Protein AF-A0A8T6X7K0-F1 (afdb_monomer)

Foldseek 3Di:
DDDPDPDDDLPDDDDDPVLCVQPDPPDDDDCVPRSCVVCVVVDDDDDDDDDDGFDPVDLLSVLVVLVVVLVPDPDQDQPQEAEDPQEAEDPSEHAEHLEYHYHLEYEDDSYYHEANEYEAANEYAYSEYEYALEYEAHNEYEASEYEEHNAYDYHNHYDYVYYHYHNHDYD

Solvent-accessible surface area (backbone atoms only — not comparable to full-atom values): 9460 Å² total; per-residue (Å²): 131,82,74,95,60,100,72,76,88,84,86,77,83,90,75,63,75,76,65,54,72,75,55,60,88,96,55,94,75,52,59,77,79,64,46,44,77,78,37,54,91,75,73,69,82,86,81,86,82,85,77,95,81,77,78,59,84,43,74,69,44,38,52,49,50,50,42,57,49,45,71,70,44,87,75,62,50,54,66,60,37,47,66,36,93,59,40,45,79,32,74,47,30,40,38,24,46,60,15,35,40,27,44,57,17,36,40,30,41,41,19,38,36,21,39,47,16,37,38,26,44,44,16,33,37,26,44,23,41,31,30,41,44,14,32,41,20,36,49,13,37,38,32,51,26,38,32,25,44,44,12,38,48,42,68,58,40,78,44,70,67,41,76,43,56,63,60,36,67,57,131

Structure (mmCIF, N/CA/C/O backbone):
data_AF-A0A8T6X7K0-F1
#
_entry.id   AF-A0A8T6X7K0-F1
#
loop_
_atom_site.group_PDB
_atom_site.id
_atom_site.type_symbol
_atom_site.label_atom_id
_atom_site.label_alt_id
_atom_site.label_comp_id
_atom_site.label_asym_id
_atom_site.label_entity_id
_atom_site.label_seq_id
_atom_site.pdbx_PDB_ins_code
_atom_site.Cartn_x
_atom_site.Cartn_y
_atom_site.Cartn_z
_atom_site.occupancy
_atom_site.B_iso_or_equiv
_atom_site.auth_seq_id
_atom_site.auth_comp_id
_atom_site.auth_asym_id
_atom_site.auth_atom_id
_atom_site.pdbx_PDB_model_num
ATOM 1 N N . GLY A 1 1 ? 3.220 -4.315 34.243 1.00 45.62 1 GLY A N 1
ATOM 2 C CA . GLY A 1 1 ? 2.069 -5.085 34.749 1.00 45.62 1 GLY A CA 1
ATOM 3 C C . GLY A 1 1 ? 1.803 -6.216 33.787 1.00 45.62 1 GLY A C 1
ATOM 4 O O . GLY A 1 1 ? 1.940 -5.998 32.592 1.00 45.62 1 GLY A O 1
ATOM 5 N N . THR A 1 2 ? 1.508 -7.415 34.278 1.00 44.66 2 THR A N 1
ATOM 6 C CA . THR A 1 2 ? 1.115 -8.549 33.434 1.00 44.66 2 THR A CA 1
ATOM 7 C C . THR A 1 2 ? -0.296 -8.311 32.909 1.00 44.66 2 THR A C 1
ATOM 9 O O . THR A 1 2 ? -1.209 -8.047 33.690 1.00 44.66 2 THR A O 1
ATOM 12 N N . ALA A 1 3 ? -0.474 -8.351 31.588 1.00 56.22 3 ALA A N 1
ATOM 13 C CA . ALA A 1 3 ? -1.805 -8.275 31.003 1.00 56.22 3 ALA A CA 1
ATOM 14 C C . ALA A 1 3 ? -2.619 -9.499 31.473 1.00 5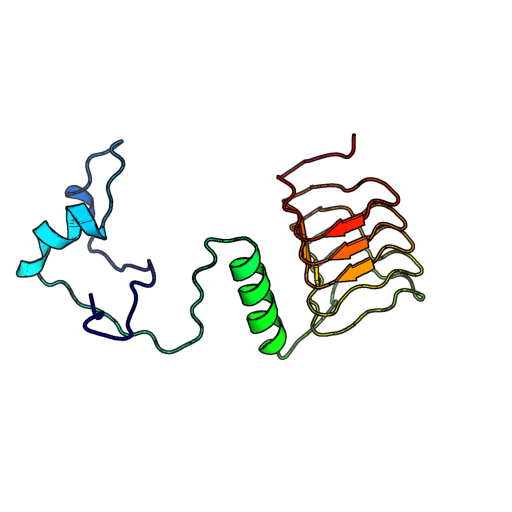6.22 3 ALA A C 1
ATOM 16 O O . ALA A 1 3 ? -2.101 -10.617 31.434 1.00 56.22 3 ALA A O 1
ATOM 17 N N . PRO A 1 4 ? -3.867 -9.321 31.941 1.00 73.31 4 PRO A N 1
ATOM 18 C CA . PRO A 1 4 ? -4.672 -10.415 32.486 1.00 73.31 4 PRO A CA 1
ATOM 19 C C . PRO A 1 4 ? -5.081 -11.448 31.425 1.00 73.31 4 PRO A C 1
ATOM 21 O O . PRO A 1 4 ? -5.518 -12.541 31.774 1.00 73.31 4 PRO A O 1
ATOM 24 N N . THR A 1 5 ? -4.951 -11.119 30.135 1.00 75.56 5 THR A N 1
ATOM 25 C CA . THR A 1 5 ? -5.280 -12.006 29.013 1.00 75.56 5 THR A CA 1
ATOM 26 C C . THR A 1 5 ? -4.346 -11.751 27.824 1.00 75.56 5 THR A C 1
ATOM 28 O O . THR A 1 5 ? -3.681 -10.719 27.771 1.00 75.56 5 THR A O 1
ATOM 31 N N . ASN A 1 6 ? -4.341 -12.671 26.853 1.00 79.50 6 ASN A N 1
ATOM 32 C CA . ASN A 1 6 ? -3.715 -12.489 25.536 1.00 79.50 6 ASN A CA 1
ATOM 33 C C . ASN A 1 6 ? -4.723 -11.970 24.486 1.00 79.50 6 ASN A C 1
ATOM 35 O O . ASN A 1 6 ? -4.675 -12.363 23.322 1.00 79.50 6 ASN A O 1
ATOM 39 N N . LEU A 1 7 ? -5.716 -11.188 24.922 1.00 83.81 7 LEU A N 1
ATOM 40 C CA . LEU A 1 7 ? -6.720 -10.562 24.062 1.00 83.81 7 LEU A CA 1
ATOM 41 C C . LEU A 1 7 ? -6.466 -9.056 23.999 1.00 83.81 7 LEU A C 1
ATOM 43 O O . LEU A 1 7 ? -6.049 -8.446 24.983 1.00 83.81 7 LEU A O 1
ATOM 47 N N . ILE A 1 8 ? -6.770 -8.470 22.847 1.00 84.25 8 ILE A N 1
ATOM 48 C CA . ILE A 1 8 ? -6.676 -7.034 22.582 1.00 84.25 8 ILE A CA 1
ATOM 49 C C . ILE A 1 8 ? -8.009 -6.531 22.034 1.00 84.25 8 ILE A C 1
ATOM 51 O O . ILE A 1 8 ? -8.774 -7.301 21.447 1.00 84.25 8 ILE A O 1
ATOM 55 N N . ASN A 1 9 ? -8.300 -5.247 22.245 1.00 87.19 9 ASN A N 1
ATOM 56 C CA . ASN A 1 9 ? -9.457 -4.622 21.620 1.00 87.19 9 ASN A CA 1
ATOM 57 C C . ASN A 1 9 ? -9.194 -4.476 20.118 1.00 87.19 9 ASN A C 1
ATOM 59 O O . ASN A 1 9 ? -8.224 -3.842 19.718 1.00 87.19 9 ASN A O 1
ATOM 63 N N . ALA A 1 10 ? -10.067 -5.061 19.302 1.00 86.38 10 ALA A N 1
ATOM 64 C CA . ALA A 1 10 ? -9.946 -5.038 17.851 1.00 86.38 10 ALA A CA 1
ATOM 65 C C . ALA A 1 10 ? -10.407 -3.715 17.211 1.00 86.38 10 ALA A C 1
ATOM 67 O O . ALA A 1 10 ? -10.253 -3.557 16.003 1.00 86.38 10 ALA A O 1
ATOM 68 N N . GLY A 1 11 ? -11.008 -2.799 17.984 1.00 86.88 11 GLY A N 1
ATOM 69 C CA . GLY A 1 11 ? -11.519 -1.520 17.482 1.00 86.88 11 GLY A CA 1
ATOM 70 C C . GLY A 1 11 ? -12.853 -1.609 16.730 1.00 86.88 11 GLY A C 1
ATOM 71 O O . GLY A 1 11 ? -13.267 -0.632 16.114 1.00 86.88 11 GLY A O 1
ATOM 72 N N . ALA A 1 12 ? -13.533 -2.761 16.772 1.00 88.25 12 ALA A N 1
ATOM 73 C CA . ALA A 1 12 ? -14.806 -3.003 16.094 1.00 88.25 12 ALA A CA 1
ATOM 74 C C . ALA A 1 12 ? -15.942 -3.191 17.107 1.00 88.25 12 ALA A C 1
ATOM 76 O O . ALA A 1 12 ? -15.849 -4.023 18.012 1.00 88.25 12 ALA A O 1
ATOM 77 N N . TYR A 1 13 ? -17.031 -2.436 16.936 1.00 89.69 13 TYR A N 1
ATOM 78 C CA . TYR A 1 13 ? -18.114 -2.356 17.915 1.00 89.69 13 TYR A CA 1
ATOM 79 C C . TYR A 1 13 ? -19.482 -2.464 17.248 1.00 89.69 13 TYR A C 1
ATOM 81 O O . TYR A 1 13 ? -19.743 -1.817 16.238 1.00 89.69 13 TYR A O 1
ATOM 89 N N . ILE A 1 14 ? -20.378 -3.237 17.862 1.00 90.44 14 ILE A N 1
ATOM 90 C CA . ILE A 1 14 ? -21.811 -3.207 17.565 1.00 90.44 14 ILE A CA 1
ATOM 91 C C . ILE A 1 14 ? -22.471 -2.522 18.752 1.00 90.44 14 ILE A C 1
ATOM 93 O O . ILE A 1 14 ? -22.474 -3.056 19.860 1.00 90.44 14 ILE A O 1
ATOM 97 N N . LEU A 1 15 ? -22.985 -1.318 18.526 1.00 89.50 15 LEU A N 1
ATOM 98 C CA . LEU A 1 15 ? -23.578 -0.483 19.563 1.00 89.50 15 LEU A CA 1
ATOM 99 C C . LEU A 1 15 ? -25.060 -0.282 19.258 1.00 89.50 15 LEU A C 1
ATOM 101 O O . LEU A 1 15 ? -25.447 -0.108 18.102 1.00 89.50 15 LEU A O 1
ATOM 105 N N . ARG A 1 16 ? -25.892 -0.279 20.301 1.00 89.94 16 ARG A N 1
ATOM 106 C CA . ARG A 1 16 ? -27.249 0.259 20.177 1.00 89.94 16 ARG A CA 1
ATOM 107 C C . ARG A 1 16 ? -27.169 1.766 19.937 1.00 89.94 16 ARG A C 1
ATOM 109 O O . ARG A 1 16 ? -26.250 2.421 20.425 1.00 89.94 16 ARG A O 1
ATOM 116 N N . SER A 1 17 ? -28.143 2.316 19.219 1.00 89.62 17 SER A N 1
ATOM 117 C CA . SER A 1 17 ? -28.149 3.737 18.857 1.00 89.62 17 SER A CA 1
ATOM 118 C C . SER A 1 17 ? -28.169 4.670 20.070 1.00 89.62 17 SER A C 1
ATOM 120 O O . SER A 1 17 ? -27.498 5.689 20.045 1.00 89.62 17 SER A O 1
ATOM 122 N N . ASP A 1 18 ? -28.869 4.302 21.144 1.00 90.25 18 ASP A N 1
ATOM 123 C CA . ASP A 1 18 ? -28.973 5.098 22.375 1.00 90.25 18 ASP A CA 1
ATOM 124 C C . ASP A 1 18 ? -27.655 5.203 23.158 1.00 90.25 18 ASP A C 1
ATOM 126 O O . ASP A 1 18 ? -27.460 6.123 23.945 1.00 90.25 18 ASP A O 1
ATOM 130 N N . ILE A 1 19 ? -26.702 4.302 22.911 1.00 90.12 19 ILE A N 1
ATOM 131 C CA . ILE A 1 19 ? -25.348 4.414 23.469 1.00 90.12 19 ILE A CA 1
ATOM 132 C C . ILE A 1 19 ? -24.598 5.595 22.840 1.00 90.12 19 ILE A C 1
ATOM 134 O O . ILE A 1 19 ? -23.742 6.191 23.494 1.00 90.12 19 ILE A O 1
ATOM 138 N N . LEU A 1 20 ? -24.923 5.965 21.596 1.00 88.69 20 LEU A N 1
ATOM 139 C CA . LEU A 1 20 ? -24.316 7.117 20.926 1.00 88.69 20 LEU A CA 1
ATOM 140 C C . LEU A 1 20 ? -24.774 8.445 21.540 1.00 88.69 20 LEU A C 1
ATOM 142 O O . LEU A 1 20 ? -24.017 9.407 21.485 1.00 88.69 20 LEU A O 1
ATOM 146 N N . ASP A 1 21 ? -25.933 8.482 22.206 1.00 90.38 21 ASP A N 1
ATOM 147 C CA . ASP A 1 21 ? -26.419 9.674 22.919 1.00 90.38 21 ASP A CA 1
ATOM 148 C C . ASP A 1 21 ? -25.530 10.040 24.126 1.00 90.38 21 ASP A C 1
ATOM 150 O O . ASP A 1 21 ? -25.605 11.148 24.655 1.00 90.38 21 ASP A O 1
ATOM 154 N N . LEU A 1 22 ? -24.656 9.123 24.564 1.00 88.94 22 LEU A N 1
ATOM 155 C CA . LEU A 1 22 ? -23.648 9.381 25.597 1.00 88.94 22 LEU A CA 1
ATOM 156 C C . LEU A 1 22 ? -22.430 10.153 25.071 1.00 88.94 22 LEU A C 1
ATOM 158 O O . LEU A 1 22 ? -21.610 10.602 25.880 1.00 88.94 22 LEU A O 1
ATOM 162 N N . VAL A 1 23 ? -22.289 10.266 23.747 1.00 91.12 23 VAL A N 1
ATOM 163 C CA . VAL A 1 23 ? -21.202 10.981 23.077 1.00 91.12 23 VAL A CA 1
ATOM 164 C C . VAL A 1 23 ? -21.654 12.407 22.797 1.00 91.12 23 VAL A C 1
ATOM 166 O O . VAL A 1 23 ? -22.635 12.640 22.095 1.00 91.12 23 VAL A O 1
ATOM 169 N N . GLU A 1 24 ? -20.921 13.379 23.336 1.00 90.06 24 GLU A N 1
ATOM 170 C CA . GLU A 1 24 ? -21.246 14.785 23.119 1.00 90.06 24 GLU A CA 1
ATOM 171 C C . GLU A 1 24 ? -20.876 15.210 21.685 1.00 90.06 24 GLU A C 1
ATOM 173 O O . GLU A 1 24 ? -19.730 15.024 21.257 1.00 90.06 24 GLU A O 1
ATOM 178 N N . PRO A 1 25 ? -21.815 15.799 20.919 1.00 89.94 25 PRO A N 1
ATOM 179 C CA . PRO A 1 25 ? -21.533 16.247 19.563 1.00 89.94 25 PRO A CA 1
ATOM 180 C C . PRO A 1 25 ? -20.374 17.248 19.509 1.00 89.94 25 PRO A C 1
ATOM 182 O O . PRO A 1 25 ? -20.360 18.250 20.218 1.00 89.94 25 PRO A O 1
ATOM 185 N N . GLY A 1 26 ? -19.406 16.994 18.626 1.00 90.44 26 GLY A N 1
ATOM 186 C CA . GLY A 1 26 ? -18.242 17.866 18.435 1.00 90.44 26 GLY A CA 1
ATOM 187 C C . GLY A 1 26 ? -17.131 17.696 19.476 1.00 90.44 26 GLY A C 1
ATOM 188 O O . GLY A 1 26 ? -16.082 18.326 19.338 1.00 90.44 26 GLY A O 1
ATOM 189 N N . VAL A 1 27 ? -17.308 16.823 20.472 1.00 92.75 27 VAL A N 1
ATOM 190 C CA . VAL A 1 27 ? -16.263 16.478 21.439 1.00 92.75 27 VAL A CA 1
ATOM 191 C C . VAL A 1 27 ? -15.563 15.198 20.999 1.00 92.75 27 VAL A C 1
ATOM 193 O O . VAL A 1 27 ? -16.185 14.204 20.628 1.00 92.75 27 VAL A O 1
ATOM 196 N N . LYS A 1 28 ? -14.227 15.213 21.028 1.00 91.00 28 LYS A N 1
ATOM 197 C CA . LYS A 1 28 ? -13.436 14.007 20.785 1.00 91.00 28 LYS A CA 1
ATOM 198 C C . LYS A 1 28 ? -13.588 13.072 21.983 1.00 91.00 28 LYS A C 1
ATOM 200 O O . LYS A 1 28 ? -12.964 13.302 23.012 1.00 91.00 28 LYS A O 1
ATOM 205 N N . THR A 1 29 ? -14.366 12.012 21.807 1.00 89.69 29 THR A N 1
ATOM 206 C CA . THR A 1 29 ? -14.654 11.023 22.850 1.00 89.69 29 THR A CA 1
ATOM 207 C C . THR A 1 29 ? -14.027 9.675 22.512 1.00 89.69 29 THR A C 1
ATOM 209 O O . THR A 1 29 ? -14.186 9.155 21.407 1.00 89.69 29 THR A O 1
ATOM 212 N N . SER A 1 30 ? -13.330 9.074 23.476 1.00 91.06 30 SER A N 1
ATOM 213 C CA . SER A 1 30 ? -12.911 7.672 23.394 1.00 91.06 30 SER A CA 1
ATOM 214 C C . SER A 1 30 ? -14.028 6.767 23.907 1.00 91.06 30 SER A C 1
ATOM 216 O O . SER A 1 30 ? -14.355 6.790 25.092 1.00 91.06 30 SER A O 1
ATOM 218 N N . ILE A 1 31 ? -14.573 5.913 23.037 1.00 90.12 31 ILE A N 1
ATOM 219 C CA . ILE A 1 31 ? -15.587 4.917 23.422 1.00 90.12 31 ILE A CA 1
ATOM 220 C C . ILE A 1 31 ? -15.108 4.075 24.617 1.00 90.12 31 ILE A C 1
ATOM 222 O O . ILE A 1 31 ? -15.832 3.886 25.592 1.00 90.12 31 ILE A O 1
ATOM 226 N N . GLU A 1 32 ? -13.857 3.631 24.586 1.00 89.06 32 GLU A N 1
ATOM 227 C CA . GLU A 1 32 ? -13.287 2.724 25.585 1.00 89.06 32 GLU A CA 1
ATOM 228 C C . GLU A 1 32 ? -13.108 3.384 26.952 1.00 89.06 32 GLU A C 1
ATOM 230 O O . GLU A 1 32 ? -13.304 2.751 27.988 1.00 89.06 32 GLU A O 1
ATOM 235 N N . ARG A 1 33 ? -12.699 4.656 26.960 1.00 88.94 33 ARG A N 1
ATOM 236 C CA . ARG A 1 33 ? -12.354 5.371 28.194 1.00 88.94 33 ARG A CA 1
ATOM 237 C C . ARG A 1 33 ? -13.530 6.129 28.785 1.00 88.94 33 ARG A C 1
ATOM 239 O O . ARG A 1 33 ? -13.564 6.327 29.994 1.00 88.94 33 ARG A O 1
ATOM 246 N N . GLU A 1 34 ? -14.471 6.564 27.954 1.00 90.31 34 GLU A N 1
ATOM 247 C CA . GLU A 1 34 ? -15.535 7.480 28.370 1.00 90.31 34 GLU A CA 1
ATOM 248 C C . GLU A 1 34 ? -16.928 6.857 28.289 1.00 90.31 34 GLU A C 1
ATOM 250 O O . GLU A 1 34 ? -17.766 7.167 29.136 1.00 90.31 34 GLU A O 1
ATOM 255 N N . VAL A 1 35 ? -17.182 5.965 27.323 1.00 90.31 35 VAL A N 1
ATOM 256 C CA . VAL A 1 35 ? -18.502 5.340 27.140 1.00 90.31 35 VAL A CA 1
ATOM 257 C C . VAL A 1 35 ? -18.593 4.027 27.908 1.00 90.31 35 VAL A C 1
ATOM 259 O O . VAL A 1 35 ? -19.510 3.869 28.711 1.00 90.31 35 VAL A O 1
ATOM 262 N N . TYR A 1 36 ? -17.631 3.111 27.743 1.00 90.50 36 TYR A N 1
ATOM 263 C CA . TYR A 1 36 ? -17.666 1.794 28.396 1.00 90.50 36 TYR A CA 1
ATOM 264 C C . TYR A 1 36 ? -17.888 1.857 29.906 1.00 90.50 36 TYR A C 1
ATOM 266 O O . TYR A 1 36 ? -18.804 1.173 30.363 1.00 90.50 36 TYR A O 1
ATOM 274 N N . PRO A 1 37 ? -17.178 2.700 30.687 1.00 90.56 37 PRO A N 1
ATOM 275 C CA . PRO A 1 37 ? -17.394 2.761 32.131 1.00 90.56 37 PRO A CA 1
ATOM 276 C C . PRO A 1 37 ? -18.830 3.125 32.533 1.00 90.56 37 PRO A C 1
ATOM 278 O O . PRO A 1 37 ? -19.270 2.736 33.609 1.00 90.56 37 PRO A O 1
ATOM 281 N N . ARG A 1 38 ? -19.573 3.846 31.680 1.00 89.56 38 ARG A N 1
ATOM 282 C CA . ARG A 1 38 ? -20.957 4.279 31.949 1.00 89.56 38 ARG A CA 1
ATOM 283 C C . ARG A 1 38 ? -21.998 3.197 31.656 1.00 89.56 38 ARG A C 1
ATOM 285 O O . ARG A 1 38 ? -23.139 3.311 32.099 1.00 89.56 38 ARG A O 1
ATOM 292 N N . VAL A 1 39 ? -21.623 2.168 30.897 1.00 89.00 39 VAL A N 1
ATOM 293 C CA . VAL A 1 39 ? -22.548 1.146 30.382 1.00 89.00 39 VAL A CA 1
ATOM 294 C C . VAL A 1 39 ? -22.183 -0.271 30.824 1.00 89.00 39 VAL A C 1
ATOM 296 O O . VAL A 1 39 ? -22.845 -1.219 30.410 1.00 89.00 39 VAL A O 1
ATOM 299 N N . LEU A 1 40 ? -21.176 -0.426 31.695 1.00 87.56 40 LEU A N 1
ATOM 300 C CA . LEU A 1 40 ? -20.759 -1.725 32.243 1.00 87.56 40 LEU A CA 1
ATOM 301 C C . LEU A 1 40 ? -21.941 -2.503 32.835 1.00 87.56 40 LEU A C 1
ATOM 303 O O . LEU A 1 40 ? -22.13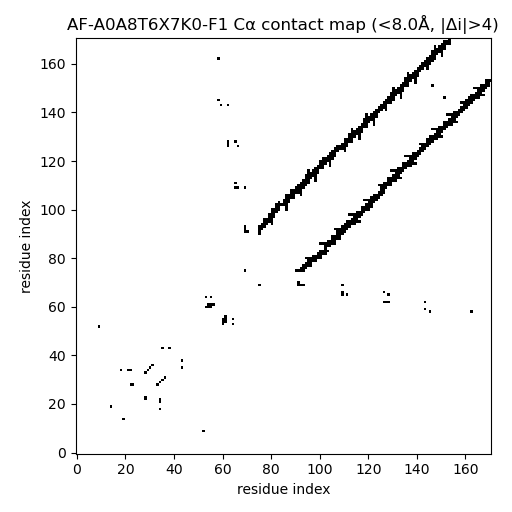6 -3.673 32.507 1.00 87.56 40 LEU A O 1
ATOM 307 N N . ASP A 1 41 ? -22.772 -1.823 33.624 1.00 87.31 41 ASP A N 1
ATOM 308 C CA . ASP A 1 41 ? -23.923 -2.430 34.300 1.00 87.31 41 ASP A CA 1
ATOM 309 C C . ASP A 1 41 ? -25.145 -2.610 33.380 1.00 87.31 41 ASP A C 1
ATOM 311 O O . ASP A 1 41 ? -26.136 -3.223 33.768 1.00 87.31 41 ASP A O 1
ATOM 315 N N . GLN A 1 42 ? -25.088 -2.088 32.150 1.00 84.31 42 GLN A N 1
ATOM 316 C CA . GLN A 1 42 ? -26.182 -2.128 31.172 1.00 84.31 42 GLN A CA 1
ATOM 317 C C . GLN A 1 42 ? -26.027 -3.266 30.149 1.00 84.31 42 GLN A C 1
ATOM 319 O O . GLN A 1 42 ? -26.866 -3.421 29.260 1.00 84.31 42 GLN A O 1
ATOM 324 N N . GLY A 1 43 ? -24.976 -4.079 30.291 1.00 82.38 43 GLY A N 1
ATOM 325 C CA . GLY A 1 43 ? -24.652 -5.183 29.393 1.00 82.38 43 GLY A CA 1
ATOM 326 C C . GLY A 1 43 ? -23.579 -4.796 28.380 1.00 82.38 43 GLY A C 1
ATOM 327 O O . GLY A 1 43 ? -23.883 -4.417 27.251 1.00 82.38 43 GLY A O 1
ATOM 328 N N . LEU A 1 44 ? -22.314 -4.946 28.777 1.00 87.81 44 LEU A N 1
ATOM 329 C CA . LEU A 1 44 ? -21.160 -4.889 27.881 1.00 87.81 44 LEU A CA 1
ATOM 330 C C . LEU A 1 44 ? -20.609 -6.304 27.678 1.00 87.81 44 LEU A C 1
ATOM 332 O O . LEU A 1 44 ? -20.251 -6.986 28.638 1.00 87.81 44 LEU A O 1
ATOM 336 N N . TYR A 1 45 ? -20.523 -6.740 26.424 1.00 88.81 45 TYR A N 1
ATOM 337 C CA . TYR A 1 45 ? -20.074 -8.083 26.063 1.00 88.81 45 TYR A CA 1
ATOM 338 C C . TYR A 1 45 ? -18.873 -8.010 25.124 1.00 88.81 45 TYR A C 1
ATOM 340 O O . TYR A 1 45 ? -18.811 -7.156 24.243 1.00 88.81 45 TYR A O 1
ATOM 348 N N . GLY A 1 46 ? -17.928 -8.934 25.298 1.00 88.94 46 GLY A N 1
ATOM 349 C CA . GLY A 1 46 ? -16.817 -9.130 24.371 1.00 88.94 46 GLY A CA 1
ATOM 350 C C . GLY A 1 46 ? -17.102 -10.282 23.413 1.00 88.94 46 GLY A C 1
ATOM 351 O O . GLY A 1 46 ? -17.516 -11.358 23.845 1.00 88.94 46 GLY A O 1
ATOM 352 N N . PHE A 1 47 ? -16.835 -10.085 22.123 1.00 89.38 47 PHE A N 1
ATOM 353 C CA . PHE A 1 47 ? -16.808 -11.167 21.142 1.00 89.38 47 PHE A CA 1
ATOM 354 C C . PHE A 1 47 ? -15.357 -11.520 20.816 1.00 89.38 47 PHE A C 1
ATOM 356 O O . PHE A 1 47 ? -14.610 -10.696 20.287 1.00 89.38 47 PHE A O 1
ATOM 363 N N . ARG A 1 48 ? -14.940 -12.750 21.133 1.00 91.44 48 ARG A N 1
ATOM 364 C CA . ARG A 1 48 ? -13.598 -13.222 20.781 1.00 91.44 48 ARG A CA 1
ATOM 365 C C . ARG A 1 48 ? -13.566 -13.609 19.306 1.00 91.44 48 ARG A C 1
ATOM 367 O O . ARG A 1 48 ? -13.985 -14.704 18.937 1.00 91.44 48 ARG A O 1
ATOM 374 N N . PHE A 1 49 ? -13.007 -12.731 18.485 1.00 88.94 49 PHE A N 1
ATOM 375 C CA . PHE A 1 49 ? -12.693 -13.050 17.101 1.00 88.94 49 PHE A CA 1
ATOM 376 C C . PHE A 1 49 ? -11.547 -14.070 17.014 1.00 88.94 49 PHE A C 1
ATOM 378 O O . PHE A 1 49 ? -10.596 -14.031 17.795 1.00 88.94 49 PHE A O 1
ATOM 385 N N . SER A 1 50 ? -11.660 -15.002 16.069 1.00 85.00 50 SER A N 1
ATOM 386 C CA . SER A 1 50 ? -10.603 -15.947 15.706 1.00 85.00 50 SER A CA 1
ATOM 387 C C . SER A 1 50 ? -10.391 -15.856 14.202 1.00 85.00 50 SER A C 1
ATOM 389 O O . SER A 1 50 ? -11.266 -16.225 13.425 1.00 85.00 50 SER A O 1
ATOM 391 N N . GLY A 1 51 ? -9.243 -15.328 13.804 1.00 83.44 51 GLY A N 1
ATOM 392 C CA . GLY A 1 51 ? -8.900 -15.051 12.417 1.00 83.44 51 GLY A CA 1
ATOM 393 C C . GLY A 1 51 ? -7.699 -14.119 12.354 1.00 83.44 51 GLY A C 1
ATOM 394 O O . GLY A 1 51 ? -7.069 -13.845 13.378 1.00 83.44 51 GLY A O 1
ATOM 395 N N . PHE A 1 52 ? -7.372 -13.644 11.156 1.00 81.75 52 PHE A N 1
ATOM 396 C CA . PHE A 1 52 ? -6.306 -12.665 10.992 1.00 81.75 52 PHE A CA 1
ATOM 397 C C . PHE A 1 52 ? -6.767 -11.293 11.477 1.00 81.75 52 PHE A C 1
ATOM 399 O O . PHE A 1 52 ? -7.804 -10.793 11.048 1.00 81.75 52 PHE A O 1
ATOM 406 N N . TRP A 1 53 ? -5.991 -10.708 12.379 1.00 85.12 53 TRP A N 1
ATOM 407 C CA . TRP A 1 53 ? -6.154 -9.343 12.847 1.00 85.12 53 TRP A CA 1
ATOM 408 C C . TRP A 1 53 ? -4.765 -8.734 12.982 1.00 85.12 53 TRP A C 1
ATOM 410 O O . TRP A 1 53 ? -3.842 -9.400 13.455 1.00 85.12 53 TRP A O 1
ATOM 420 N N . VAL A 1 54 ? -4.626 -7.480 12.570 1.00 84.25 54 VAL A N 1
ATOM 421 C CA . VAL A 1 54 ? -3.369 -6.739 12.610 1.00 84.25 54 VAL A CA 1
ATOM 422 C C . VAL A 1 54 ? -3.652 -5.292 12.989 1.00 84.25 54 VAL A C 1
ATOM 424 O O . VAL A 1 54 ? -4.585 -4.679 12.471 1.00 84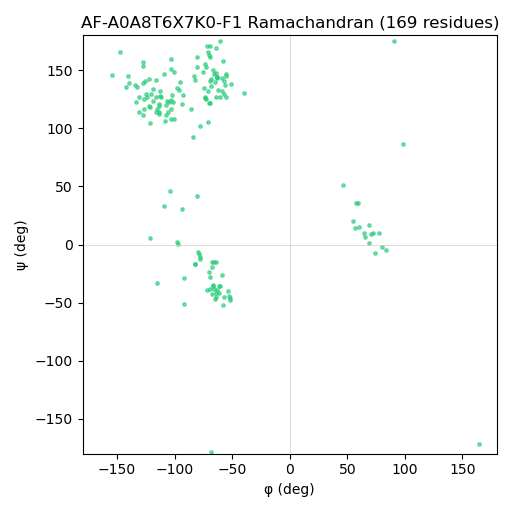.25 54 VAL A O 1
ATOM 427 N N . ASP A 1 55 ? -2.840 -4.755 13.895 1.00 83.94 55 ASP A N 1
ATOM 428 C CA . ASP A 1 55 ? -2.829 -3.331 14.217 1.00 83.94 55 ASP A CA 1
ATOM 429 C C . ASP A 1 55 ? -1.943 -2.608 13.201 1.00 83.94 55 ASP A C 1
ATOM 431 O O . ASP A 1 55 ? -0.724 -2.540 13.355 1.00 83.94 55 ASP A O 1
ATOM 435 N N . ALA A 1 56 ? -2.537 -2.104 12.123 1.00 85.50 56 ALA A N 1
ATOM 436 C CA . ALA A 1 56 ? -1.808 -1.400 11.071 1.00 85.50 56 ALA A CA 1
ATOM 437 C C . ALA A 1 56 ? -1.517 0.075 11.434 1.00 85.50 56 ALA A C 1
ATOM 439 O O . ALA A 1 56 ? -1.674 0.969 10.607 1.00 85.50 56 ALA A O 1
ATOM 440 N N . GLY A 1 57 ? -1.121 0.339 12.684 1.00 87.38 57 GLY A N 1
ATOM 441 C CA . GLY A 1 57 ? -0.845 1.683 13.202 1.00 87.38 57 GLY A CA 1
ATOM 442 C C . GLY A 1 57 ? 0.512 2.276 12.797 1.00 87.38 57 GLY A C 1
ATOM 443 O O . GLY A 1 57 ? 0.744 3.463 13.024 1.00 87.38 57 GLY A O 1
ATOM 444 N N . THR A 1 58 ? 1.411 1.482 12.204 1.00 93.56 58 THR A N 1
ATOM 445 C CA . THR A 1 58 ? 2.696 1.950 11.654 1.00 93.56 58 THR A CA 1
ATOM 446 C C . THR A 1 58 ? 2.874 1.493 10.203 1.00 93.56 58 THR A C 1
ATOM 448 O O . THR A 1 58 ? 2.279 0.484 9.812 1.00 93.56 58 THR A O 1
ATOM 451 N N . PRO A 1 59 ? 3.711 2.179 9.400 1.00 95.06 59 PRO A N 1
ATOM 452 C CA . PRO A 1 59 ? 4.012 1.762 8.029 1.00 95.06 59 PRO A CA 1
ATOM 453 C C . PRO A 1 59 ? 4.510 0.314 7.927 1.00 95.06 59 PRO A C 1
ATOM 455 O O . PRO A 1 59 ? 4.096 -0.434 7.045 1.00 95.06 59 PRO A O 1
ATOM 458 N N . GLU A 1 60 ? 5.355 -0.125 8.859 1.00 95.06 60 GLU A N 1
ATOM 459 C CA . GLU A 1 60 ? 5.908 -1.481 8.873 1.00 95.06 60 GLU A CA 1
ATOM 460 C C . GLU A 1 60 ? 4.826 -2.525 9.154 1.00 95.06 60 GLU A C 1
ATOM 462 O O . GLU A 1 60 ? 4.782 -3.557 8.482 1.00 95.06 60 GLU A O 1
ATOM 467 N N . ALA A 1 61 ? 3.937 -2.248 10.116 1.00 94.00 61 ALA A N 1
ATOM 468 C CA . ALA A 1 61 ? 2.810 -3.119 10.433 1.00 94.00 61 ALA A CA 1
ATOM 469 C C . ALA A 1 61 ? 1.791 -3.172 9.283 1.00 94.00 61 ALA A C 1
ATOM 471 O O . ALA A 1 61 ? 1.234 -4.231 8.997 1.00 94.00 61 ALA A O 1
ATOM 472 N N . TYR A 1 62 ? 1.592 -2.055 8.578 1.00 96.06 62 TYR A N 1
ATOM 473 C CA . TYR A 1 62 ? 0.766 -1.996 7.375 1.00 96.06 62 TYR A CA 1
ATOM 474 C C . TYR A 1 62 ? 1.346 -2.855 6.239 1.00 96.06 62 TYR A C 1
ATOM 476 O O . TYR A 1 62 ? 0.626 -3.642 5.628 1.00 96.06 62 TYR A O 1
ATOM 484 N N . LEU A 1 63 ? 2.654 -2.777 5.979 1.00 96.94 63 LEU A N 1
ATOM 485 C CA . LEU A 1 63 ? 3.309 -3.623 4.974 1.00 96.94 63 LEU A CA 1
ATOM 486 C C . LEU A 1 63 ? 3.287 -5.109 5.361 1.00 96.94 63 LEU A C 1
ATOM 488 O O . LEU A 1 63 ? 3.072 -5.956 4.498 1.00 96.94 63 LEU A O 1
ATOM 492 N N . GLU A 1 64 ? 3.465 -5.435 6.644 1.00 95.06 64 GLU A N 1
ATOM 493 C CA . GLU A 1 64 ? 3.308 -6.808 7.145 1.00 95.06 64 GLU A CA 1
ATOM 494 C C . GLU A 1 64 ? 1.883 -7.328 6.926 1.00 95.06 64 GLU A C 1
ATOM 496 O O . GLU A 1 64 ? 1.706 -8.455 6.469 1.00 95.06 64 GLU A O 1
ATOM 501 N N . ALA A 1 65 ? 0.867 -6.491 7.163 1.00 94.56 65 ALA A N 1
ATOM 502 C CA . ALA A 1 65 ? -0.519 -6.838 6.871 1.00 94.56 65 ALA A CA 1
ATOM 503 C C . ALA A 1 65 ? -0.716 -7.204 5.393 1.00 94.56 65 ALA A C 1
ATOM 505 O O . ALA A 1 65 ? -1.351 -8.212 5.086 1.00 94.56 65 ALA A O 1
ATOM 506 N N . HIS A 1 66 ? -0.142 -6.418 4.478 1.00 95.00 66 HIS A N 1
ATOM 507 C CA . HIS A 1 66 ? -0.188 -6.710 3.042 1.00 95.00 66 HIS A CA 1
ATOM 508 C C . HIS A 1 66 ? 0.535 -8.006 2.684 1.00 95.00 66 HIS A C 1
ATOM 510 O O . HIS A 1 66 ? -0.007 -8.783 1.902 1.00 95.00 66 HIS A O 1
ATOM 516 N N . ARG A 1 67 ? 1.711 -8.279 3.267 1.00 94.50 67 ARG A N 1
ATOM 517 C CA . ARG A 1 67 ? 2.426 -9.548 3.050 1.00 94.50 67 ARG A CA 1
ATOM 518 C C . ARG A 1 67 ? 1.577 -10.749 3.437 1.00 94.50 67 ARG A C 1
ATOM 520 O O . ARG A 1 67 ? 1.370 -11.637 2.617 1.00 94.50 67 ARG A O 1
ATOM 527 N N . GLU A 1 68 ? 1.031 -10.728 4.647 1.00 92.94 68 GLU A N 1
ATOM 528 C CA . GLU A 1 68 ? 0.221 -11.824 5.173 1.00 92.94 68 GLU A CA 1
ATOM 529 C C . GLU A 1 68 ? -1.056 -12.038 4.344 1.00 92.94 68 GLU A C 1
ATOM 531 O O . GLU A 1 68 ? -1.452 -13.174 4.079 1.00 92.94 68 GLU A O 1
ATOM 536 N N . LEU A 1 69 ? -1.695 -10.955 3.885 1.00 91.69 69 LEU A N 1
ATOM 537 C CA . LEU A 1 69 ? -2.845 -11.044 2.984 1.00 91.69 69 LEU A CA 1
ATOM 538 C C . LEU A 1 69 ? -2.454 -11.643 1.629 1.00 91.69 69 LEU A C 1
ATOM 540 O O . LEU A 1 69 ? -3.123 -12.559 1.158 1.00 91.69 69 LEU A O 1
ATOM 544 N N . LEU A 1 70 ? -1.366 -11.169 1.022 1.00 92.94 70 LEU A N 1
ATOM 545 C CA . LEU A 1 70 ? -0.845 -11.666 -0.254 1.00 92.94 70 LEU A CA 1
ATOM 546 C C . LEU A 1 70 ? -0.432 -13.144 -0.187 1.00 92.94 70 LEU A C 1
ATOM 548 O O . LEU A 1 70 ? -0.640 -13.888 -1.149 1.00 92.94 70 LEU A O 1
ATOM 552 N N . ASP A 1 71 ? 0.109 -13.591 0.945 1.00 92.69 71 ASP A N 1
ATOM 553 C CA . ASP A 1 71 ? 0.445 -14.996 1.159 1.00 92.69 71 ASP A CA 1
ATOM 554 C C . ASP A 1 71 ? -0.796 -15.889 1.220 1.00 92.69 71 ASP A C 1
ATOM 556 O O . ASP A 1 71 ? -0.769 -17.008 0.700 1.00 92.69 71 ASP A O 1
ATOM 560 N N . ARG A 1 72 ? -1.894 -15.375 1.782 1.00 89.56 72 ARG A N 1
ATOM 561 C CA . ARG A 1 72 ? -3.184 -16.071 1.905 1.00 89.56 72 ARG A CA 1
ATOM 562 C C . ARG A 1 72 ? -4.052 -16.009 0.651 1.00 89.56 72 ARG A C 1
ATOM 564 O O . ARG A 1 72 ? -5.000 -16.785 0.553 1.00 89.56 72 ARG A O 1
ATOM 571 N N . MET A 1 73 ? -3.774 -15.100 -0.283 1.00 84.06 73 MET A N 1
ATOM 572 C CA . MET A 1 73 ? -4.506 -15.027 -1.546 1.00 84.06 73 MET A CA 1
ATOM 573 C C . MET A 1 73 ? -4.183 -16.241 -2.422 1.00 84.06 73 MET A C 1
ATOM 575 O O . MET A 1 73 ? -3.023 -16.484 -2.775 1.00 84.06 73 MET A O 1
ATOM 579 N N . GLU A 1 74 ? -5.232 -16.986 -2.781 1.00 72.12 74 GLU A N 1
ATOM 580 C CA . GLU A 1 74 ? -5.166 -18.094 -3.741 1.00 72.12 74 GLU A CA 1
ATOM 581 C C . GLU A 1 74 ? -4.973 -17.573 -5.172 1.00 72.12 74 GLU A C 1
ATOM 583 O O . GLU A 1 74 ? -4.186 -18.139 -5.932 1.00 72.12 74 GLU A O 1
ATOM 588 N N . ASP A 1 75 ? -5.638 -16.462 -5.508 1.00 67.62 75 ASP A N 1
ATOM 589 C CA . ASP A 1 75 ? -5.519 -15.786 -6.798 1.00 67.62 75 ASP A CA 1
ATOM 590 C C . ASP A 1 75 ? -4.598 -14.566 -6.685 1.00 67.62 75 ASP A C 1
ATOM 592 O O . ASP A 1 75 ? -4.922 -13.554 -6.065 1.00 67.62 75 ASP A O 1
ATOM 596 N N . ARG A 1 76 ? -3.404 -14.692 -7.264 1.00 66.12 76 ARG A N 1
ATOM 597 C CA . ARG A 1 76 ? -2.351 -13.665 -7.275 1.00 66.12 76 ARG A CA 1
ATOM 598 C C . ARG A 1 76 ? -2.304 -13.004 -8.653 1.00 66.12 76 ARG A C 1
ATOM 600 O O . ARG A 1 76 ? -1.242 -12.917 -9.272 1.00 66.12 76 ARG A O 1
ATOM 607 N N . GLY A 1 77 ? -3.486 -12.655 -9.156 1.00 66.38 77 GLY A N 1
ATOM 608 C CA . GLY A 1 77 ? -3.708 -12.229 -10.527 1.00 66.38 77 GLY A CA 1
ATOM 609 C C . GLY A 1 77 ? -3.225 -10.810 -10.817 1.00 66.38 77 GLY A C 1
ATOM 610 O O . GLY A 1 77 ? -3.262 -9.914 -9.974 1.00 66.38 77 GLY A O 1
ATOM 611 N N . TRP A 1 78 ? -2.792 -10.610 -12.059 1.00 82.25 78 TRP A N 1
ATOM 612 C CA . TRP A 1 78 ? -2.544 -9.295 -12.661 1.00 82.25 78 TRP A CA 1
ATOM 613 C C . TRP A 1 78 ? -3.608 -9.007 -13.727 1.00 82.25 78 TRP A C 1
ATOM 615 O O . TRP A 1 78 ? -3.327 -8.424 -14.774 1.00 82.25 78 TRP A O 1
ATOM 625 N N . GLU A 1 79 ? -4.825 -9.507 -13.503 1.00 80.94 79 GLU A N 1
ATOM 626 C CA . GLU A 1 79 ? -5.931 -9.362 -14.442 1.00 80.94 79 GLU A CA 1
ATOM 627 C C . GLU A 1 79 ? -6.307 -7.886 -14.596 1.00 80.94 79 GLU A C 1
ATOM 629 O O . GLU A 1 79 ? -6.530 -7.169 -13.625 1.00 80.94 79 GLU A O 1
ATOM 634 N N . GLY A 1 80 ? -6.352 -7.419 -15.844 1.00 86.62 80 GLY A N 1
ATOM 635 C CA . GLY A 1 80 ? -6.613 -6.014 -16.156 1.00 86.62 80 GLY A CA 1
ATOM 636 C C . GLY A 1 80 ? -5.385 -5.102 -16.082 1.00 86.62 80 GLY A C 1
ATOM 637 O O . GLY A 1 80 ? -5.501 -3.942 -16.475 1.00 86.62 80 GLY A O 1
ATOM 638 N N . ALA A 1 81 ? -4.220 -5.601 -15.655 1.00 93.12 81 ALA A N 1
ATOM 639 C CA . ALA A 1 81 ? -2.963 -4.871 -15.764 1.00 93.12 81 ALA A CA 1
ATOM 640 C C . ALA A 1 81 ? -2.342 -5.036 -17.161 1.00 93.12 81 ALA A C 1
ATOM 642 O O . ALA A 1 81 ? -2.415 -6.096 -17.788 1.00 93.12 81 ALA A O 1
ATOM 643 N N . VAL A 1 82 ? -1.692 -3.982 -17.645 1.00 95.75 82 VAL A N 1
ATOM 644 C CA . VAL A 1 82 ? -0.946 -3.974 -18.904 1.00 95.75 82 VAL A CA 1
ATOM 645 C C . VAL A 1 82 ? 0.538 -4.008 -18.584 1.00 95.75 82 VAL A C 1
ATOM 647 O O . VAL A 1 82 ? 1.062 -3.133 -17.901 1.00 95.75 82 VAL A O 1
ATOM 650 N N . MET A 1 83 ? 1.244 -5.006 -19.098 1.00 95.75 83 MET A N 1
ATOM 651 C CA . MET A 1 83 ? 2.668 -5.166 -18.831 1.00 95.75 83 MET A CA 1
ATOM 652 C C . MET A 1 83 ? 3.437 -5.298 -20.131 1.00 95.75 83 MET A C 1
ATOM 654 O O . MET A 1 83 ? 3.020 -6.005 -21.051 1.00 95.75 83 MET A O 1
ATOM 658 N N . ASP A 1 84 ? 4.586 -4.638 -20.185 1.00 97.94 84 ASP A N 1
ATOM 659 C CA . ASP A 1 84 ? 5.558 -4.891 -21.233 1.00 97.94 84 ASP A CA 1
ATOM 660 C C . ASP A 1 84 ? 6.085 -6.335 -21.143 1.00 97.94 84 ASP A C 1
ATOM 662 O O . ASP A 1 84 ? 6.273 -6.882 -20.054 1.00 97.94 84 ASP A O 1
ATOM 666 N N . GLY A 1 85 ? 6.350 -6.957 -22.295 1.00 96.50 85 GLY A N 1
ATOM 667 C CA . GLY A 1 85 ? 6.804 -8.346 -22.372 1.00 96.50 85 GLY A CA 1
ATOM 668 C C . GLY A 1 85 ? 8.176 -8.606 -21.739 1.00 96.50 85 GLY A C 1
ATOM 669 O O . GLY A 1 85 ? 8.510 -9.766 -21.506 1.00 96.50 85 GLY A O 1
ATOM 670 N N . THR A 1 86 ? 8.971 -7.565 -21.456 1.00 98.19 86 THR A N 1
ATOM 671 C CA . THR A 1 86 ? 10.254 -7.697 -20.742 1.00 98.19 86 THR A CA 1
ATOM 672 C C . THR A 1 86 ? 10.154 -7.413 -19.241 1.00 98.19 86 THR A C 1
ATOM 674 O O . THR A 1 86 ? 11.164 -7.491 -18.533 1.00 98.19 86 THR A O 1
ATOM 677 N N . ALA A 1 87 ? 8.964 -7.099 -18.722 1.00 97.44 87 ALA A N 1
ATOM 678 C CA . ALA A 1 87 ? 8.750 -6.938 -17.290 1.00 97.44 87 ALA A CA 1
ATOM 679 C C . ALA A 1 87 ? 8.890 -8.282 -16.555 1.00 97.44 87 ALA A C 1
ATOM 681 O O . ALA A 1 87 ? 8.382 -9.319 -16.979 1.00 97.44 87 ALA A O 1
ATOM 682 N N . HIS A 1 88 ? 9.581 -8.255 -15.418 1.00 96.69 88 HIS A N 1
ATOM 683 C CA . HIS A 1 88 ? 9.816 -9.415 -14.570 1.00 96.69 88 HIS A CA 1
ATOM 684 C C . HIS A 1 88 ? 8.996 -9.289 -13.293 1.00 96.69 88 HIS A C 1
ATOM 686 O O . HIS A 1 88 ? 9.330 -8.530 -12.380 1.00 96.69 88 HIS A O 1
ATOM 692 N N . MET A 1 89 ? 7.936 -10.081 -13.220 1.00 94.38 89 MET A N 1
ATOM 693 C CA . MET A 1 89 ? 7.049 -10.124 -12.069 1.00 94.38 89 MET A CA 1
ATOM 694 C C . MET A 1 89 ? 7.440 -11.252 -11.111 1.00 94.38 89 MET A C 1
ATOM 696 O O . MET A 1 89 ? 7.778 -12.360 -11.535 1.00 94.38 89 MET A O 1
ATOM 700 N N . ARG A 1 90 ? 7.375 -10.991 -9.803 1.00 93.25 90 ARG A N 1
ATOM 701 C CA . ARG A 1 90 ? 7.604 -11.985 -8.748 1.00 93.25 90 ARG A CA 1
ATOM 702 C C . ARG A 1 90 ? 6.432 -12.013 -7.778 1.00 93.25 90 ARG A C 1
ATOM 704 O O . ARG A 1 90 ? 6.060 -10.995 -7.201 1.00 93.25 90 ARG A O 1
ATOM 711 N N . GLY A 1 91 ? 5.863 -13.201 -7.593 1.00 90.12 91 GLY A N 1
ATOM 712 C CA . GLY A 1 91 ? 4.803 -13.433 -6.620 1.00 90.12 91 GLY A CA 1
ATOM 713 C C . GLY A 1 91 ? 5.330 -13.618 -5.184 1.00 90.12 91 GLY A C 1
ATOM 714 O O . GLY A 1 91 ? 6.504 -13.951 -5.012 1.00 90.12 91 GLY A O 1
ATOM 715 N N . PRO A 1 92 ? 4.461 -13.456 -4.173 1.00 93.38 92 PRO A N 1
ATOM 716 C CA . PRO A 1 92 ? 3.090 -12.964 -4.316 1.00 93.38 92 PRO A CA 1
ATOM 717 C C . PRO A 1 92 ? 3.067 -11.452 -4.562 1.00 93.38 92 PRO A C 1
ATOM 719 O O . PRO A 1 92 ? 3.802 -10.721 -3.914 1.00 93.38 92 PRO A O 1
ATOM 722 N N . SER A 1 93 ? 2.262 -10.993 -5.517 1.00 94.25 93 SER A N 1
ATOM 723 C CA . SER A 1 93 ? 2.061 -9.570 -5.821 1.00 94.25 93 SER A CA 1
ATOM 724 C C . SER A 1 93 ? 0.686 -9.396 -6.453 1.00 94.25 93 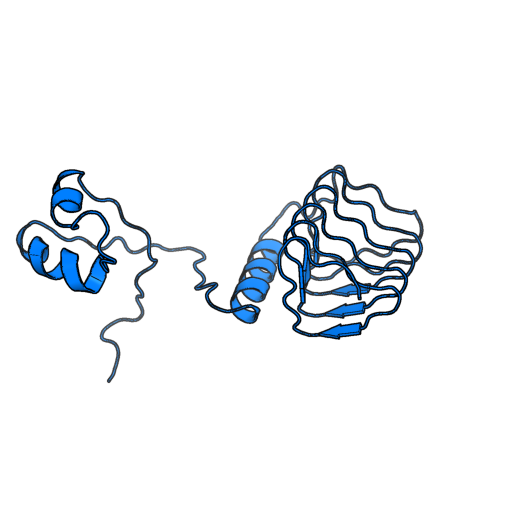SER A C 1
ATOM 726 O O . SER A 1 93 ? 0.258 -10.277 -7.202 1.00 94.25 93 SER A O 1
ATOM 728 N N . LEU A 1 94 ? 0.035 -8.270 -6.180 1.00 95.06 94 LEU A N 1
ATOM 729 C CA . LEU A 1 94 ? -1.299 -7.938 -6.673 1.00 95.06 94 LEU A CA 1
ATOM 730 C C . LEU A 1 94 ? -1.234 -6.653 -7.490 1.00 95.06 94 LEU A C 1
ATOM 732 O O . LEU A 1 94 ? -0.693 -5.652 -7.020 1.00 95.06 94 LEU A O 1
ATOM 736 N N . LEU A 1 95 ? -1.788 -6.683 -8.698 1.00 95.38 95 LEU A N 1
ATOM 737 C CA . LEU A 1 95 ? -1.883 -5.520 -9.573 1.00 95.38 95 LEU A CA 1
ATOM 738 C C . LEU A 1 95 ? -3.355 -5.220 -9.836 1.00 95.38 95 LEU A C 1
ATOM 740 O O . LEU A 1 95 ? -4.087 -6.088 -10.304 1.00 95.38 95 LEU A O 1
ATOM 744 N N . GLY A 1 96 ? -3.765 -3.996 -9.524 1.00 94.44 96 GLY A N 1
ATOM 745 C CA . GLY A 1 96 ? -5.102 -3.499 -9.793 1.00 94.44 96 GLY A CA 1
ATOM 746 C C . GLY A 1 96 ? -5.356 -3.289 -11.291 1.00 94.44 96 GLY A C 1
ATOM 747 O O . GLY A 1 96 ? -4.411 -3.209 -12.085 1.00 94.44 96 GLY A O 1
ATOM 748 N N . PRO A 1 97 ? -6.633 -3.171 -11.692 1.00 94.56 97 PRO A N 1
ATOM 749 C CA . PRO A 1 97 ? -7.012 -2.877 -13.071 1.00 94.56 97 PRO A CA 1
ATOM 750 C C . PRO A 1 97 ? -6.345 -1.599 -13.591 1.00 94.56 97 PRO A C 1
ATOM 752 O O . PRO A 1 97 ? -6.124 -0.655 -12.839 1.00 94.56 97 PRO A O 1
ATOM 755 N N . GLY A 1 98 ? -5.988 -1.571 -14.875 1.00 96.06 98 GLY A N 1
ATOM 756 C CA . GLY A 1 98 ? -5.383 -0.392 -15.501 1.00 96.06 98 GLY A CA 1
ATOM 757 C C . GLY A 1 98 ? -3.925 -0.132 -15.110 1.00 96.06 98 GLY A C 1
ATOM 758 O O . GLY A 1 98 ? -3.277 0.701 -15.742 1.00 96.06 98 GLY A O 1
ATOM 759 N N . ALA A 1 99 ? -3.362 -0.870 -14.142 1.00 97.81 99 ALA A N 1
ATOM 760 C CA . ALA A 1 99 ? -1.956 -0.739 -13.785 1.00 97.81 99 ALA A CA 1
ATOM 761 C C . ALA A 1 99 ? -1.053 -1.032 -14.995 1.00 97.81 99 ALA A C 1
ATOM 763 O O . ALA A 1 99 ? -1.216 -2.044 -15.681 1.00 97.81 99 ALA A O 1
ATOM 764 N N . VAL A 1 100 ? -0.077 -0.159 -15.247 1.00 98.31 100 VAL A N 1
ATOM 765 C CA . VAL A 1 100 ? 0.859 -0.258 -16.369 1.00 98.31 100 VAL A CA 1
ATOM 766 C C . VAL A 1 100 ? 2.270 -0.516 -15.861 1.00 98.31 100 VAL A C 1
ATOM 768 O O . VAL A 1 100 ? 2.856 0.321 -15.174 1.00 98.31 100 VAL A O 1
ATOM 771 N N . VAL A 1 101 ? 2.862 -1.642 -16.257 1.00 98.44 101 VAL A N 1
ATOM 772 C CA . VAL A 1 101 ? 4.258 -1.978 -15.954 1.00 98.44 101 VAL A CA 1
ATOM 773 C C . VAL A 1 101 ? 5.116 -1.822 -17.205 1.00 98.44 101 VAL A C 1
ATOM 775 O O . VAL A 1 101 ? 4.950 -2.548 -18.184 1.00 98.44 101 VAL A O 1
ATOM 778 N N . GLY A 1 102 ? 6.042 -0.862 -17.176 1.00 98.50 102 GLY A N 1
ATOM 779 C CA . GLY A 1 102 ? 6.955 -0.590 -18.283 1.00 98.50 102 GLY A CA 1
ATOM 780 C C . GLY A 1 102 ? 8.000 -1.686 -18.526 1.00 98.50 102 GLY A C 1
ATOM 781 O O . GLY A 1 102 ? 8.188 -2.599 -17.723 1.00 98.50 102 GLY A O 1
ATOM 782 N N . ALA A 1 103 ? 8.718 -1.553 -19.643 1.00 98.56 103 ALA A N 1
ATOM 783 C CA . ALA A 1 103 ? 9.793 -2.466 -20.029 1.00 98.56 103 ALA A CA 1
ATOM 784 C C . ALA A 1 103 ? 10.868 -2.605 -18.943 1.00 98.56 103 ALA A C 1
ATOM 786 O O . ALA A 1 103 ? 11.204 -1.644 -18.247 1.00 98.56 103 ALA A O 1
ATOM 787 N N . ASP A 1 104 ? 11.451 -3.794 -18.850 1.00 98.50 104 ASP A N 1
ATOM 788 C CA . ASP A 1 104 ? 12.607 -4.132 -18.014 1.00 98.50 104 ASP A CA 1
ATOM 789 C C . ASP A 1 104 ? 12.383 -3.903 -16.504 1.00 98.50 104 ASP A C 1
ATOM 791 O O . ASP A 1 104 ? 13.337 -3.871 -15.722 1.00 98.50 104 ASP A O 1
ATOM 795 N N . CYS A 1 105 ? 11.129 -3.726 -16.078 1.00 98.62 105 CYS A N 1
ATOM 796 C CA . CYS A 1 105 ? 10.772 -3.534 -14.677 1.00 98.62 105 CYS A CA 1
ATOM 797 C C . CYS A 1 10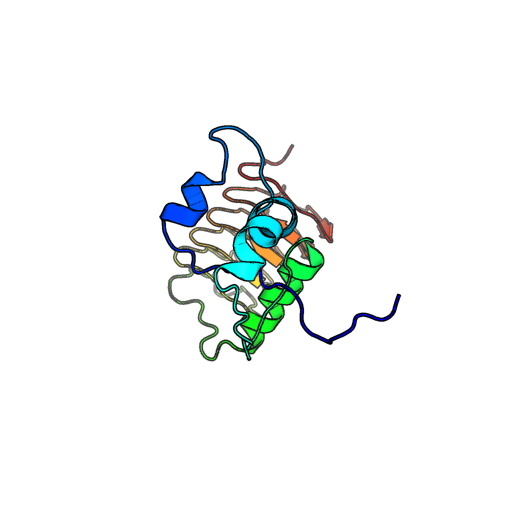5 ? 10.908 -4.829 -13.871 1.00 98.62 105 CYS A C 1
ATOM 799 O O . CYS A 1 105 ? 10.745 -5.931 -14.393 1.00 98.62 105 CYS A O 1
ATOM 801 N N . GLN A 1 106 ? 11.161 -4.686 -12.572 1.00 98.44 106 GLN A N 1
ATOM 802 C CA . GLN A 1 106 ? 11.163 -5.778 -11.599 1.00 98.44 106 GLN A CA 1
ATOM 803 C C . GLN A 1 106 ? 10.140 -5.474 -10.506 1.00 98.44 106 GLN A C 1
ATOM 805 O O . GLN A 1 106 ? 10.395 -4.638 -9.642 1.00 98.44 106 GLN A O 1
ATOM 810 N N . VAL A 1 107 ? 8.989 -6.139 -10.532 1.00 97.81 107 VAL A N 1
ATOM 811 C CA . VAL A 1 107 ? 7.909 -5.886 -9.568 1.00 97.81 107 VAL A CA 1
ATOM 812 C C . VAL A 1 107 ? 7.672 -7.129 -8.720 1.00 97.81 107 VAL A C 1
ATOM 814 O O . VAL A 1 107 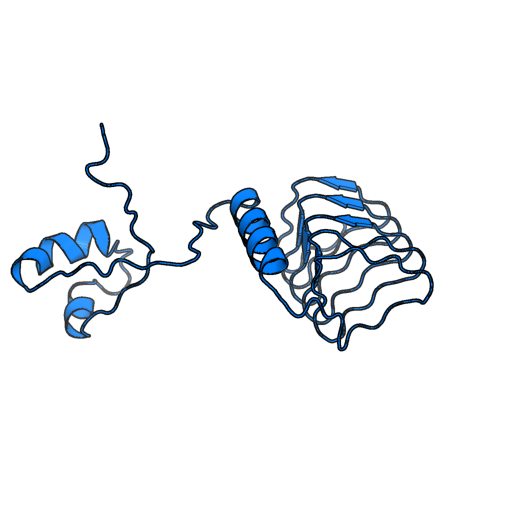? 7.474 -8.231 -9.232 1.00 97.81 107 VAL A O 1
ATOM 817 N N . GLY A 1 108 ? 7.706 -6.937 -7.408 1.00 96.31 108 GLY A N 1
ATOM 818 C CA . GLY A 1 108 ? 7.586 -7.980 -6.404 1.00 96.31 108 GLY A CA 1
ATOM 819 C C . GLY A 1 108 ? 8.924 -8.607 -5.972 1.00 96.31 108 GLY A C 1
ATOM 820 O O . GLY A 1 108 ? 9.986 -8.314 -6.533 1.00 96.31 108 GLY A O 1
ATOM 821 N N . PRO A 1 109 ? 8.897 -9.512 -4.975 1.00 96.19 109 PRO A N 1
ATOM 822 C CA . PRO A 1 109 ? 7.704 -9.997 -4.277 1.00 96.19 109 PRO A CA 1
ATOM 823 C C . PRO A 1 109 ? 7.079 -8.940 -3.358 1.00 96.19 109 PRO A C 1
ATOM 825 O O . PRO A 1 109 ? 7.706 -7.927 -3.036 1.00 96.19 109 PRO A O 1
ATOM 828 N N . TYR A 1 110 ? 5.847 -9.210 -2.939 1.00 96.56 110 TYR A N 1
ATOM 829 C CA . TYR A 1 110 ? 5.032 -8.409 -2.030 1.00 96.56 110 TYR A CA 1
ATOM 830 C C . TYR A 1 110 ? 4.765 -6.984 -2.525 1.00 96.56 110 TYR A C 1
ATOM 832 O O . TYR A 1 110 ? 4.754 -6.034 -1.746 1.00 96.56 110 TYR A O 1
ATOM 840 N N . ALA A 1 111 ? 4.595 -6.816 -3.837 1.00 96.75 111 ALA A N 1
ATOM 841 C CA . ALA A 1 111 ? 4.154 -5.547 -4.397 1.00 96.75 111 ALA A CA 1
ATOM 842 C C . ALA A 1 111 ? 2.627 -5.542 -4.535 1.00 96.75 111 ALA A C 1
ATOM 844 O O . ALA A 1 111 ? 2.059 -6.453 -5.139 1.00 96.75 111 ALA A O 1
ATOM 845 N N . THR A 1 112 ? 1.987 -4.498 -4.015 1.00 97.00 112 THR A N 1
ATOM 846 C CA . THR A 1 112 ? 0.569 -4.209 -4.254 1.00 97.00 112 THR A CA 1
ATOM 847 C C . THR A 1 112 ? 0.492 -2.924 -5.062 1.00 97.00 112 THR A C 1
ATOM 849 O O . THR A 1 112 ? 0.862 -1.867 -4.556 1.00 97.00 112 THR A O 1
ATOM 852 N N . LEU A 1 113 ? 0.047 -3.009 -6.313 1.00 97.56 113 LEU A N 1
ATOM 853 C CA . LEU A 1 113 ? -0.221 -1.846 -7.157 1.00 97.56 113 LEU A CA 1
ATOM 854 C C . LEU A 1 113 ? -1.731 -1.632 -7.218 1.00 97.56 113 LEU A C 1
ATOM 856 O O . LEU A 1 113 ? -2.460 -2.554 -7.574 1.00 97.56 113 LEU A O 1
ATOM 860 N N . GLY A 1 114 ? -2.196 -0.442 -6.855 1.00 97.00 114 GLY A N 1
ATOM 861 C CA . GLY A 1 114 ? -3.587 -0.033 -6.992 1.00 97.00 114 GLY A CA 1
ATOM 862 C C . GLY A 1 114 ? -4.014 0.140 -8.450 1.00 97.00 114 GLY A C 1
ATOM 863 O O . GLY A 1 114 ? -3.243 -0.082 -9.387 1.00 97.00 114 GLY A O 1
ATOM 864 N N . GLU A 1 115 ? -5.272 0.539 -8.630 1.00 96.56 115 GLU A N 1
ATOM 865 C CA . GLU A 1 115 ? -5.826 0.887 -9.941 1.00 96.56 115 GLU A CA 1
ATOM 866 C C . GLU A 1 115 ? -5.004 1.998 -10.607 1.00 96.56 115 GLU A C 1
ATOM 868 O O . GLU A 1 115 ? -4.532 2.913 -9.931 1.00 96.56 115 GLU A O 1
ATOM 873 N N . ASP A 1 116 ? -4.803 1.901 -11.922 1.00 97.88 116 ASP A N 1
ATOM 874 C CA . ASP A 1 116 ? -4.128 2.914 -12.748 1.00 97.88 116 ASP A CA 1
ATOM 875 C C . ASP A 1 116 ? -2.708 3.321 -12.293 1.00 97.88 116 ASP A C 1
ATOM 877 O O . ASP A 1 116 ? -2.187 4.373 -12.681 1.00 97.88 116 ASP A O 1
ATOM 881 N N . CYS A 1 117 ? -2.028 2.492 -11.492 1.00 98.44 117 CYS A N 1
ATOM 882 C CA . CYS A 1 117 ? -0.622 2.721 -11.160 1.00 98.44 117 CYS A CA 1
ATOM 883 C C . CYS A 1 117 ? 0.270 2.646 -12.408 1.00 98.44 117 CYS A C 1
ATOM 885 O O . CYS A 1 117 ? 0.093 1.777 -13.258 1.00 98.44 117 CYS A O 1
ATOM 887 N N . VAL A 1 118 ? 1.307 3.484 -12.488 1.00 98.69 118 VAL A N 1
ATOM 888 C CA . VAL A 1 118 ? 2.258 3.473 -13.617 1.00 98.69 118 VAL A CA 1
ATOM 889 C C . VAL A 1 118 ? 3.677 3.229 -13.127 1.00 98.69 118 VAL A C 1
ATOM 891 O O . VAL A 1 118 ? 4.247 4.044 -12.407 1.00 98.69 118 VAL A O 1
ATOM 894 N N . ILE A 1 119 ? 4.290 2.131 -13.568 1.00 98.62 119 ILE A N 1
ATOM 895 C CA . ILE A 1 119 ? 5.672 1.776 -13.238 1.00 98.62 119 ILE A CA 1
ATOM 896 C C . ILE A 1 119 ? 6.576 2.077 -14.432 1.00 98.62 119 ILE A C 1
ATOM 898 O O . ILE A 1 119 ? 6.548 1.388 -15.455 1.00 98.62 119 ILE A O 1
ATOM 902 N N . GLY A 1 120 ? 7.387 3.127 -14.310 1.00 98.56 120 GLY A N 1
ATOM 903 C CA . GLY A 1 120 ? 8.295 3.584 -15.353 1.00 98.56 120 GLY A CA 1
ATOM 904 C C . GLY A 1 120 ? 9.378 2.560 -15.695 1.00 98.56 120 GLY A C 1
ATOM 905 O O . GLY A 1 120 ? 9.870 1.842 -14.832 1.00 98.56 120 GLY A O 1
ATOM 906 N N . LYS A 1 121 ? 9.791 2.537 -16.970 1.00 98.69 121 LYS A N 1
ATOM 907 C CA . LYS A 1 121 ? 10.805 1.618 -17.519 1.00 98.69 121 LYS A CA 1
ATOM 908 C C . LYS A 1 121 ? 11.990 1.385 -16.570 1.00 98.69 121 LYS A C 1
ATOM 910 O O . LYS A 1 121 ? 12.631 2.344 -16.133 1.00 98.69 121 LYS A O 1
ATOM 915 N N . GLY A 1 122 ? 12.337 0.119 -16.352 1.00 98.62 122 GLY A N 1
ATOM 916 C CA . GLY A 1 122 ? 13.498 -0.308 -15.572 1.00 98.62 122 GLY A CA 1
ATOM 917 C C . GLY A 1 122 ? 13.374 -0.069 -14.068 1.00 98.62 122 GLY A C 1
ATOM 918 O O . GLY A 1 122 ? 14.377 -0.182 -13.366 1.00 98.62 122 GLY A O 1
ATOM 919 N N . ALA A 1 123 ? 12.194 0.313 -13.571 1.00 98.81 123 ALA A N 1
ATOM 920 C CA . ALA A 1 123 ? 11.979 0.496 -12.146 1.00 98.81 123 ALA A CA 1
ATOM 921 C C . ALA A 1 123 ? 11.901 -0.846 -11.408 1.00 98.81 123 ALA A C 1
ATOM 923 O O . ALA A 1 123 ? 11.557 -1.889 -11.973 1.00 98.81 123 ALA A O 1
ATOM 924 N N . LYS A 1 124 ? 12.209 -0.802 -10.115 1.00 98.81 124 LYS A N 1
ATOM 925 C CA . LYS A 1 124 ? 12.135 -1.937 -9.206 1.00 98.81 124 LYS A CA 1
ATOM 926 C C . LYS A 1 124 ? 11.236 -1.601 -8.026 1.00 98.81 124 LYS A C 1
ATOM 928 O O . LYS A 1 124 ? 11.454 -0.596 -7.364 1.00 98.81 124 LYS A O 1
ATOM 933 N N . VAL A 1 125 ? 10.250 -2.445 -7.752 1.00 98.69 125 VAL A N 1
ATOM 934 C CA . VAL A 1 125 ? 9.282 -2.247 -6.666 1.00 98.69 125 VAL A CA 1
ATOM 935 C C . VAL A 1 125 ? 9.190 -3.538 -5.873 1.00 98.69 125 VAL A C 1
ATOM 937 O O . VAL A 1 125 ? 8.768 -4.558 -6.408 1.00 98.69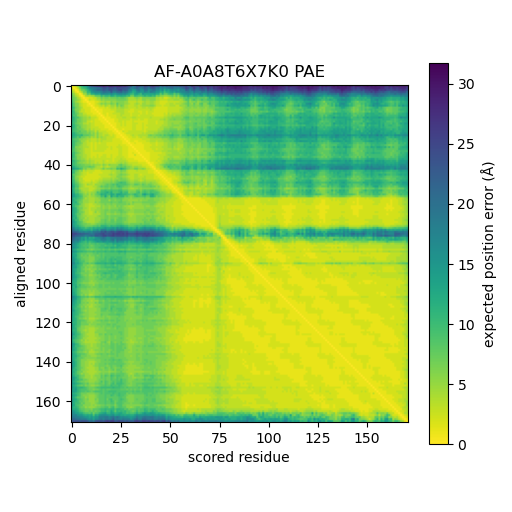 125 VAL A O 1
ATOM 940 N N . VAL A 1 126 ? 9.615 -3.516 -4.613 1.00 98.62 126 VAL A N 1
ATOM 941 C CA . VAL A 1 126 ? 9.666 -4.707 -3.754 1.00 98.62 126 VAL A CA 1
ATOM 942 C C . VAL A 1 126 ? 9.051 -4.388 -2.404 1.00 98.62 126 VAL A C 1
ATOM 944 O O . VAL A 1 126 ? 9.357 -3.348 -1.818 1.00 98.62 126 VAL A O 1
ATOM 947 N N . ASN A 1 127 ? 8.215 -5.299 -1.900 1.00 98.31 127 ASN A N 1
ATOM 948 C CA . ASN A 1 127 ? 7.568 -5.171 -0.599 1.00 98.31 127 ASN A CA 1
ATOM 949 C C . ASN A 1 127 ? 6.966 -3.771 -0.387 1.00 98.31 127 ASN A C 1
ATOM 951 O O . ASN A 1 127 ? 7.326 -3.069 0.550 1.00 98.31 127 ASN A O 1
ATOM 955 N N . SER A 1 128 ? 6.167 -3.303 -1.338 1.00 98.69 128 SER A N 1
ATOM 956 C CA . SER A 1 128 ? 5.700 -1.917 -1.369 1.00 98.69 128 SER A CA 1
ATOM 957 C C . SER A 1 128 ? 4.248 -1.857 -1.813 1.00 98.69 128 SER A C 1
ATOM 959 O O . SER A 1 128 ? 3.822 -2.645 -2.660 1.00 98.69 128 SER A O 1
ATOM 961 N N . VAL A 1 129 ? 3.510 -0.906 -1.249 1.00 98.50 129 VAL A N 1
ATOM 962 C CA . VAL A 1 129 ? 2.095 -0.672 -1.538 1.00 98.50 129 VAL A CA 1
ATOM 963 C C . VAL A 1 129 ? 1.958 0.675 -2.223 1.00 98.50 129 VAL A C 1
ATOM 965 O O . VAL A 1 129 ? 2.374 1.702 -1.693 1.00 98.50 129 VAL A O 1
ATOM 968 N N . LEU A 1 130 ? 1.414 0.660 -3.428 1.00 98.56 130 LEU A N 1
ATOM 969 C CA . LEU A 1 130 ? 1.174 1.839 -4.239 1.00 98.56 130 LEU A CA 1
ATOM 970 C C . LEU A 1 130 ? -0.337 1.993 -4.359 1.00 98.56 130 LEU A C 1
ATOM 972 O O . LEU A 1 130 ? -0.998 1.122 -4.918 1.00 98.56 130 LEU A O 1
ATOM 976 N N . HIS A 1 131 ? -0.887 3.062 -3.791 1.00 98.44 131 HIS A N 1
ATOM 977 C CA . HIS A 1 131 ? -2.308 3.371 -3.888 1.00 98.44 131 HIS A CA 1
ATOM 978 C C . HIS A 1 131 ? -2.679 3.841 -5.302 1.00 98.44 131 HIS A C 1
ATOM 980 O O . HIS A 1 131 ? -1.814 4.039 -6.158 1.00 98.44 131 HIS A O 1
ATOM 986 N N . ALA A 1 132 ? -3.984 3.962 -5.559 1.00 98.12 132 ALA A N 1
ATOM 987 C CA . ALA A 1 132 ? -4.516 4.226 -6.892 1.00 98.12 132 ALA A CA 1
ATOM 988 C C . ALA A 1 132 ? -3.836 5.433 -7.564 1.00 98.12 132 ALA A C 1
ATOM 990 O O . ALA A 1 132 ? -3.536 6.442 -6.925 1.00 98.12 132 ALA A O 1
ATOM 991 N N . GLY A 1 133 ? -3.533 5.304 -8.854 1.00 98.31 133 GLY A N 1
ATOM 992 C CA . GLY A 1 133 ? -2.905 6.345 -9.665 1.00 98.31 133 GLY A CA 1
ATOM 993 C C . GLY A 1 133 ? -1.446 6.675 -9.323 1.00 98.31 133 GLY A C 1
ATOM 994 O O . GLY A 1 133 ? -0.876 7.563 -9.959 1.00 98.31 133 GLY A O 1
ATOM 995 N N . ALA A 1 134 ? -0.819 6.000 -8.350 1.00 98.62 134 ALA A N 1
ATOM 996 C CA . ALA A 1 134 ? 0.576 6.256 -7.995 1.00 98.62 134 ALA A CA 1
ATOM 997 C C . ALA A 1 134 ? 1.537 5.937 -9.155 1.00 98.62 134 ALA A C 1
ATOM 999 O O . ALA A 1 134 ? 1.352 4.967 -9.900 1.00 98.62 134 ALA A O 1
ATOM 1000 N N . LYS A 1 135 ? 2.602 6.736 -9.298 1.00 98.69 135 LYS A N 1
ATOM 1001 C CA . LYS A 1 135 ? 3.564 6.622 -10.402 1.00 98.69 135 LYS A CA 1
ATOM 1002 C C . LYS A 1 135 ? 4.990 6.471 -9.904 1.00 98.69 135 LYS A C 1
ATOM 1004 O O . LYS A 1 135 ? 5.500 7.275 -9.129 1.00 98.69 135 LYS A O 1
ATOM 1009 N N . VAL A 1 136 ? 5.673 5.463 -10.424 1.00 98.62 136 VAL A N 1
ATOM 1010 C CA . VAL A 1 136 ? 7.097 5.248 -10.180 1.00 98.62 136 VAL A CA 1
ATOM 1011 C C . VAL A 1 136 ? 7.873 5.733 -11.390 1.00 98.62 136 VAL A C 1
ATOM 1013 O O . VAL A 1 136 ? 7.662 5.271 -12.513 1.00 98.62 136 VAL A O 1
ATOM 1016 N N . GLY A 1 137 ? 8.788 6.667 -11.160 1.00 98.38 137 GLY A N 1
ATOM 1017 C CA . GLY A 1 137 ? 9.701 7.166 -12.175 1.00 98.38 137 GLY A CA 1
ATOM 1018 C C . GLY A 1 137 ? 10.556 6.055 -12.792 1.00 98.38 137 GLY A C 1
ATOM 1019 O O . GLY A 1 137 ? 10.766 4.980 -12.226 1.00 98.38 137 GLY A O 1
ATOM 1020 N N . LYS A 1 138 ? 11.067 6.306 -13.999 1.00 98.56 138 LYS A N 1
ATOM 1021 C CA . LYS A 1 138 ? 11.934 5.349 -14.703 1.00 98.56 138 LYS A CA 1
ATOM 1022 C C . LYS A 1 138 ? 13.165 5.038 -13.857 1.00 98.56 138 LYS A C 1
ATOM 1024 O O . LYS A 1 138 ? 13.729 5.935 -13.242 1.00 98.56 138 LYS A O 1
ATOM 1029 N N . ARG A 1 139 ? 13.626 3.786 -13.886 1.00 98.50 139 ARG A N 1
ATOM 1030 C CA . ARG A 1 139 ? 14.855 3.334 -13.203 1.00 98.50 139 ARG A CA 1
ATOM 1031 C C . ARG A 1 139 ? 14.876 3.591 -11.688 1.00 98.50 139 ARG A C 1
ATOM 1033 O O . ARG A 1 139 ? 15.939 3.493 -11.080 1.00 98.50 139 ARG A O 1
ATOM 1040 N N . SER A 1 140 ? 13.733 3.904 -11.085 1.00 98.62 140 SER A N 1
ATOM 1041 C CA . SER A 1 140 ? 13.619 4.118 -9.645 1.00 98.62 140 SER A CA 1
ATOM 1042 C C . SER A 1 140 ? 13.522 2.783 -8.912 1.00 98.62 140 SER A C 1
ATOM 1044 O O . SER A 1 140 ? 13.092 1.780 -9.478 1.00 98.62 140 SER A O 1
ATOM 1046 N N . SER A 1 141 ? 13.963 2.741 -7.661 1.00 98.69 141 SER A N 1
ATOM 1047 C CA . SER A 1 141 ? 13.954 1.538 -6.830 1.00 98.69 141 SER A CA 1
ATOM 1048 C C . SER A 1 141 ? 13.246 1.811 -5.511 1.00 98.69 141 SER A C 1
ATOM 1050 O O . SER A 1 141 ? 13.719 2.619 -4.720 1.00 98.69 141 SER A O 1
ATOM 1052 N N . LEU A 1 142 ? 12.129 1.130 -5.277 1.00 98.62 142 LEU A N 1
ATOM 1053 C CA . LEU A 1 142 ? 11.313 1.235 -4.072 1.00 98.62 142 LEU A CA 1
ATOM 1054 C C . LEU A 1 142 ? 11.403 -0.068 -3.280 1.00 98.62 142 LEU A C 1
ATOM 1056 O O . LEU A 1 142 ? 11.136 -1.153 -3.811 1.00 98.62 142 LEU A O 1
ATOM 1060 N N . TYR A 1 143 ? 11.742 0.059 -2.001 1.00 98.62 143 TYR A N 1
ATOM 1061 C CA . TYR A 1 143 ? 11.799 -1.036 -1.041 1.00 98.62 143 TYR A CA 1
ATOM 1062 C C . TYR A 1 143 ? 11.037 -0.639 0.217 1.00 98.62 143 TYR A C 1
ATOM 1064 O O . TYR A 1 143 ? 11.323 0.402 0.802 1.00 98.62 143 TYR A O 1
ATOM 1072 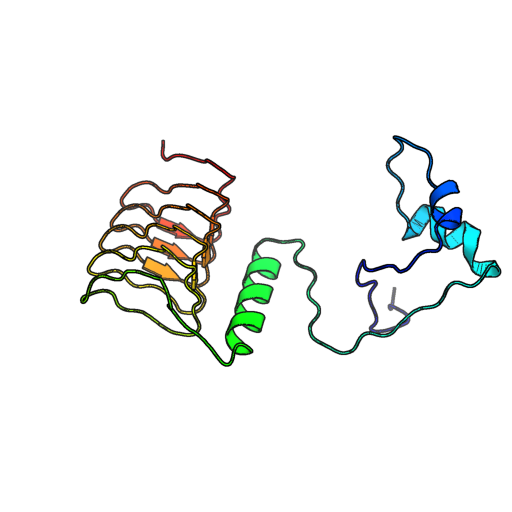N N . ASN A 1 144 ? 10.089 -1.456 0.674 1.00 98.44 144 ASN A N 1
ATOM 1073 C CA . ASN A 1 144 ? 9.350 -1.166 1.911 1.00 98.44 144 ASN A CA 1
ATOM 1074 C C . ASN A 1 144 ? 8.629 0.197 1.871 1.00 98.44 144 ASN A C 1
ATOM 1076 O O . ASN A 1 144 ? 8.608 0.909 2.869 1.00 98.44 144 ASN A O 1
ATOM 1080 N N . CYS A 1 145 ? 8.116 0.601 0.708 1.00 98.62 145 CYS A N 1
ATOM 1081 C CA . CYS A 1 145 ? 7.521 1.922 0.512 1.00 98.62 145 CYS A CA 1
ATOM 1082 C C . CYS A 1 145 ? 5.991 1.869 0.503 1.00 98.62 145 CYS A C 1
ATOM 1084 O O . CYS A 1 145 ? 5.392 0.884 0.068 1.00 98.62 145 CYS A O 1
ATOM 1086 N N . ILE A 1 146 ? 5.372 2.969 0.924 1.00 98.62 146 ILE A N 1
ATOM 1087 C CA . ILE A 1 146 ? 3.940 3.224 0.784 1.00 98.62 146 ILE A CA 1
ATOM 1088 C C . ILE A 1 146 ? 3.779 4.518 -0.008 1.00 98.62 146 ILE A C 1
ATOM 1090 O O . ILE A 1 146 ? 4.259 5.570 0.413 1.00 98.62 146 ILE A O 1
ATOM 1094 N N . LEU A 1 147 ? 3.135 4.448 -1.166 1.00 98.50 147 LEU A N 1
ATOM 1095 C CA . LEU A 1 147 ? 2.803 5.621 -1.971 1.00 98.50 147 LEU A CA 1
ATOM 1096 C C . LEU A 1 147 ? 1.308 5.872 -1.878 1.00 98.50 147 LEU A C 1
ATOM 1098 O O . LEU A 1 147 ? 0.539 5.000 -2.277 1.00 98.50 147 LEU A O 1
ATOM 1102 N N . GLY A 1 148 ? 0.928 7.046 -1.378 1.00 98.25 148 GLY A N 1
ATOM 1103 C CA . GLY A 1 148 ? -0.445 7.538 -1.353 1.00 98.25 148 GLY A CA 1
ATOM 1104 C C . GLY A 1 148 ? -1.063 7.694 -2.743 1.00 98.25 148 GLY A C 1
ATOM 1105 O O . GLY A 1 148 ? -0.416 7.488 -3.776 1.00 98.25 148 GLY A O 1
ATOM 1106 N N . GLU A 1 149 ? -2.345 8.036 -2.767 1.00 98.25 149 GLU A N 1
ATOM 1107 C CA . GLU A 1 149 ? -3.123 8.156 -3.998 1.00 98.25 149 GLU A CA 1
ATOM 1108 C C . GLU A 1 149 ? -2.519 9.228 -4.915 1.00 98.25 149 GLU A C 1
ATOM 1110 O O . GLU A 1 149 ? -2.256 10.354 -4.497 1.00 98.25 149 GLU A O 1
ATOM 1115 N N . GLY A 1 150 ? -2.240 8.872 -6.170 1.00 98.12 150 GLY A N 1
ATOM 1116 C CA . GLY A 1 150 ? -1.633 9.777 -7.148 1.00 98.12 150 GLY A CA 1
ATOM 1117 C C . GLY A 1 150 ? -0.208 10.240 -6.817 1.00 98.12 150 GLY A C 1
ATOM 1118 O O . GLY A 1 150 ? 0.291 11.146 -7.480 1.00 98.12 150 GLY A O 1
ATOM 1119 N N . ALA A 1 151 ? 0.453 9.659 -5.810 1.00 98.19 151 ALA A N 1
ATOM 1120 C CA . ALA A 1 151 ? 1.820 10.020 -5.450 1.00 98.19 151 ALA A CA 1
ATOM 1121 C C . ALA A 1 151 ? 2.819 9.590 -6.535 1.00 98.19 151 ALA A C 1
ATOM 1123 O O . ALA A 1 151 ? 2.717 8.503 -7.108 1.00 98.19 151 ALA A O 1
ATOM 1124 N N . GLU A 1 152 ? 3.832 10.414 -6.782 1.00 98.00 152 GLU A N 1
ATOM 1125 C CA . GLU A 1 152 ? 4.819 10.208 -7.836 1.00 98.00 152 GLU A CA 1
ATOM 1126 C C . GLU A 1 152 ? 6.255 10.246 -7.290 1.00 98.00 152 GLU A C 1
ATOM 1128 O O . GLU A 1 152 ? 6.609 11.064 -6.430 1.00 98.00 152 GLU A O 1
ATOM 1133 N N . THR A 1 153 ? 7.112 9.369 -7.816 1.00 97.75 153 THR A N 1
ATOM 1134 C CA . THR A 1 153 ? 8.567 9.422 -7.596 1.00 97.75 153 THR A CA 1
ATOM 1135 C C . THR A 1 153 ? 9.268 10.037 -8.800 1.00 97.75 153 THR A C 1
ATOM 1137 O O . THR A 1 153 ? 8.862 9.828 -9.946 1.00 97.75 153 THR A O 1
ATOM 1140 N N . GLY A 1 154 ? 10.385 10.725 -8.565 1.00 96.75 154 GLY A N 1
ATOM 1141 C CA . GLY A 1 154 ? 11.283 11.152 -9.634 1.00 96.75 154 GLY A CA 1
ATOM 1142 C C . GLY A 1 154 ? 11.929 9.977 -10.372 1.00 96.75 154 GLY A C 1
ATOM 1143 O O . GLY A 1 154 ? 11.845 8.817 -9.950 1.00 96.75 154 GLY A O 1
ATOM 1144 N N . GLU A 1 155 ? 12.584 10.281 -11.494 1.00 97.81 155 GLU A N 1
ATOM 1145 C CA . GLU A 1 155 ? 13.402 9.325 -12.246 1.00 97.81 155 GLU A CA 1
ATOM 1146 C C . GLU A 1 155 ? 14.700 8.997 -11.490 1.00 97.81 155 GLU A C 1
ATOM 1148 O O . GLU A 1 155 ? 15.419 9.892 -11.054 1.00 97.81 155 GLU A O 1
ATOM 1153 N N . GLY A 1 156 ? 15.020 7.706 -11.375 1.00 97.69 156 GLY A N 1
ATOM 1154 C CA . GLY A 1 156 ? 16.239 7.220 -10.725 1.00 97.69 156 GLY A CA 1
ATOM 1155 C C . GLY A 1 156 ? 16.251 7.347 -9.199 1.00 97.69 156 GLY A C 1
ATOM 1156 O O . GLY A 1 156 ? 17.301 7.142 -8.591 1.00 97.69 156 GLY A O 1
ATOM 1157 N N . GLU A 1 157 ? 15.118 7.676 -8.573 1.00 97.56 157 GLU A N 1
ATOM 1158 C CA . GLU A 1 157 ? 15.016 7.737 -7.114 1.00 97.56 157 GLU A CA 1
ATOM 1159 C C . GLU A 1 157 ? 15.204 6.352 -6.490 1.00 97.56 157 GLU A C 1
ATOM 1161 O O . GLU A 1 157 ? 14.685 5.350 -6.985 1.00 97.56 157 GLU A O 1
ATOM 1166 N N . VAL A 1 158 ? 15.921 6.296 -5.369 1.00 98.19 158 VAL A N 1
ATOM 1167 C CA . VAL A 1 158 ? 16.023 5.094 -4.537 1.00 98.19 158 VAL A CA 1
ATOM 1168 C C . VAL A 1 158 ? 15.397 5.402 -3.189 1.00 98.19 158 VAL A C 1
ATOM 1170 O O . VAL A 1 158 ? 15.898 6.248 -2.452 1.00 98.19 158 VAL A O 1
ATOM 1173 N N . LEU A 1 159 ? 14.294 4.723 -2.891 1.00 97.88 159 LEU A N 1
ATOM 1174 C CA . LEU A 1 159 ? 13.507 4.908 -1.682 1.00 97.88 159 LEU A CA 1
ATOM 1175 C C . LEU A 1 159 ? 13.479 3.607 -0.883 1.00 97.88 159 LEU A C 1
ATOM 1177 O O . LEU A 1 159 ? 13.231 2.527 -1.426 1.00 97.88 159 LEU A O 1
ATOM 1181 N N . GLU A 1 160 ? 13.714 3.727 0.419 1.00 97.94 160 GLU A N 1
ATOM 1182 C CA . GLU A 1 160 ? 13.643 2.624 1.370 1.00 97.94 160 GLU A CA 1
ATOM 1183 C C . GLU A 1 160 ? 12.860 3.069 2.607 1.00 97.94 160 GLU A C 1
ATOM 1185 O O . GLU A 1 160 ? 13.207 4.074 3.225 1.00 97.94 160 GLU A O 1
ATOM 1190 N N . GLY A 1 161 ? 11.781 2.356 2.946 1.00 97.31 161 GLY A N 1
ATOM 1191 C CA . GLY A 1 161 ? 10.951 2.686 4.113 1.00 97.31 161 GLY A CA 1
ATOM 1192 C C . GLY A 1 161 ? 10.150 3.988 3.978 1.00 97.31 161 GLY A C 1
ATOM 1193 O O . GLY A 1 161 ? 9.728 4.554 4.983 1.00 97.31 161 GLY A O 1
ATOM 1194 N N . ALA A 1 162 ? 9.990 4.515 2.760 1.00 97.38 162 ALA A N 1
ATOM 1195 C CA . ALA A 1 162 ? 9.379 5.821 2.541 1.00 97.38 162 ALA A CA 1
ATOM 1196 C C . ALA A 1 162 ? 7.845 5.750 2.534 1.00 97.38 162 ALA A C 1
ATOM 1198 O O . ALA A 1 162 ? 7.263 4.835 1.951 1.00 97.38 162 ALA A O 1
ATOM 1199 N N . VAL A 1 163 ? 7.203 6.767 3.112 1.00 97.69 163 VAL A N 1
ATOM 1200 C CA . VAL A 1 163 ? 5.759 7.007 2.994 1.00 97.69 163 VAL A CA 1
ATOM 1201 C C . VAL A 1 163 ? 5.558 8.326 2.260 1.00 97.69 163 VAL A C 1
ATOM 1203 O O . VAL A 1 163 ? 6.011 9.369 2.729 1.00 97.69 163 VAL A O 1
ATOM 1206 N N . LEU A 1 164 ? 4.938 8.272 1.084 1.00 97.25 164 LEU A N 1
ATOM 1207 C CA . LEU A 1 164 ? 4.642 9.442 0.263 1.00 97.25 164 LEU A CA 1
ATOM 1208 C C . LEU A 1 164 ? 3.162 9.776 0.428 1.00 97.25 164 LEU A C 1
ATOM 1210 O O . LEU A 1 164 ? 2.316 8.902 0.262 1.00 97.25 164 LEU A O 1
ATOM 1214 N N . GLU A 1 165 ? 2.871 11.033 0.745 1.00 96.19 165 GLU A N 1
ATOM 1215 C CA . GLU A 1 165 ? 1.501 11.534 0.869 1.00 96.19 165 GLU A CA 1
ATOM 1216 C C . GLU A 1 165 ? 0.791 11.605 -0.490 1.00 96.19 165 GLU A C 1
ATOM 1218 O O . GLU A 1 165 ? 1.428 11.639 -1.550 1.00 96.19 165 GLU A O 1
ATOM 1223 N N . ASP A 1 166 ? -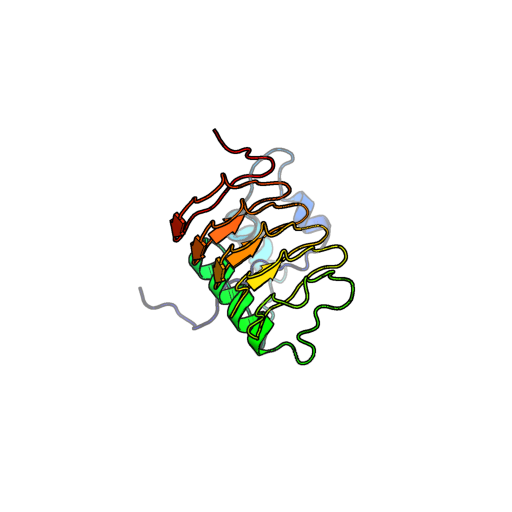0.537 11.663 -0.439 1.00 95.75 166 ASP A N 1
ATOM 1224 C CA . ASP A 1 166 ? -1.398 11.758 -1.614 1.00 95.75 166 ASP A CA 1
ATOM 1225 C C . ASP A 1 166 ? -1.034 12.968 -2.489 1.00 95.75 166 ASP A C 1
ATOM 1227 O O . ASP A 1 166 ? -0.770 14.072 -2.007 1.00 95.75 166 ASP A O 1
ATOM 1231 N N . GLY A 1 167 ? -1.008 12.757 -3.804 1.00 89.19 167 GLY A N 1
ATOM 1232 C CA . GLY A 1 167 ? -0.724 13.788 -4.800 1.00 89.19 167 GLY A CA 1
ATOM 1233 C C . GLY A 1 167 ? 0.695 14.366 -4.760 1.00 89.19 167 GLY A C 1
ATOM 1234 O O . GLY A 1 167 ? 0.975 15.321 -5.492 1.00 89.19 167 GLY A O 1
ATOM 1235 N N . ARG A 1 168 ? 1.612 13.822 -3.943 1.00 92.25 168 ARG A N 1
ATOM 1236 C CA . ARG A 1 168 ? 3.021 14.244 -3.953 1.00 92.25 168 ARG A CA 1
ATOM 1237 C C . ARG A 1 168 ? 3.581 14.114 -5.368 1.00 92.25 168 ARG A C 1
ATOM 1239 O O . ARG A 1 168 ? 3.569 13.030 -5.935 1.00 92.25 168 ARG A O 1
ATOM 1246 N N . SER A 1 169 ? 4.159 15.188 -5.895 1.00 85.25 169 SER A N 1
ATOM 1247 C CA . SER A 1 169 ? 4.927 15.170 -7.147 1.00 85.25 169 SER A CA 1
ATOM 1248 C C . SER A 1 169 ? 6.439 15.216 -6.875 1.00 85.25 169 SER A C 1
ATOM 1250 O O . SER A 1 169 ? 6.844 15.641 -5.786 1.00 85.25 169 SER A O 1
ATOM 1252 N N . PRO A 1 170 ? 7.294 14.805 -7.829 1.00 80.38 170 PRO A N 1
ATOM 1253 C CA . PRO A 1 170 ? 8.741 14.925 -7.693 1.00 80.38 170 PRO A CA 1
ATOM 1254 C C . PRO A 1 170 ? 9.147 16.404 -7.677 1.00 80.38 170 PRO A C 1
ATOM 1256 O O . PRO A 1 170 ? 8.514 17.226 -8.343 1.00 80.38 170 PRO A O 1
ATOM 1259 N N . SER A 1 171 ? 10.194 16.737 -6.922 1.00 65.69 171 SER A N 1
ATOM 1260 C CA . SER A 1 171 ? 10.803 18.077 -6.904 1.00 65.69 171 SER A CA 1
ATOM 1261 C C . SER A 1 171 ? 11.725 18.314 -8.091 1.00 65.69 171 SER A C 1
ATOM 1263 O O . SER A 1 171 ? 12.494 17.371 -8.390 1.00 65.69 171 SER A O 1
#

pLDDT: mean 91.72, std 9.0, range [44.66, 98.81]

Mean predicted aligned error: 6.34 Å

Secondary structure (DSSP, 8-state):
---SSS----S-----HHHHTTSPTTS---IIIIIHHHHGGGT-------S------SHHHHHHHHHHHHHH-S----TT-EE-TT-EE-SS-EE-TT-EE-TT-EE-SSEEE-TT-EE-TT-EEESEEE-TT-EEPTT-EEES-EE-TT-BPPTT-EEES-EEPTTPPP-

Radius of gyration: 20.99 Å; Cα contacts (8 Å, |Δi|>4): 363; chains: 1; bounding box: 45×36×57 Å

Sequence (171 aa):
GTAPTNLINAGAYILRSDILDLVEPGVKTSIEREVYPRVLDQGLYGFRFSGFWVDAGTPEAYLEAHRELLDRMEDRGWEGAVMDGTAHMRGPSLLGPGAVVGADCQVGPYATLGEDCVIGKGAKVVNSVLHAGAKVGKRSSLYNCILGEGAETGEGEVLEGAVLEDGRSPS

Nearest PDB structures (foldseek):
  5vmk-assembly1_C  TM=7.535E-01  e=4.479E-03  Acinetobacter baumannii
  5vmk-assembly1_B  TM=6.844E-01  e=1.831E-03  Acinetobacter baumannii
  8cu9-assembly1_A  TM=5.517E-01  e=2.048E-03  Klebsiella pneumoniae subsp. pneumoniae
  3oup-assembly1_A  TM=6.578E-01  e=6.624E-03  Methanosarcina thermophila
  3kwd-assembly1_A  TM=5.132E-01  e=4.479E-03  Thermosynechococcus vestitus BP-1